Protein AF-A0A9X8VD36-F1 (afdb_monomer_lite)

Organism: Serratia marcescens (NCBI:txid615)

Structure (mmCIF, N/CA/C/O backbone):
data_AF-A0A9X8VD36-F1
#
_entry.id   AF-A0A9X8VD36-F1
#
loop_
_atom_site.group_PDB
_atom_site.id
_atom_site.type_symbol
_atom_site.label_atom_id
_atom_site.label_alt_id
_atom_site.label_comp_id
_atom_site.label_asym_id
_atom_site.label_entity_id
_atom_site.label_seq_id
_atom_site.pdbx_PDB_ins_code
_atom_site.Cartn_x
_atom_site.Cartn_y
_atom_site.Cartn_z
_atom_site.occupancy
_atom_site.B_iso_or_equiv
_atom_site.auth_seq_id
_atom_site.auth_comp_id
_atom_site.auth_asym_id
_atom_site.auth_atom_id
_atom_site.pdbx_PDB_model_num
ATOM 1 N N . MET A 1 1 ? -9.812 0.470 24.946 1.00 52.62 1 MET A N 1
ATOM 2 C CA . MET A 1 1 ? -10.069 -0.054 23.586 1.00 52.62 1 MET A CA 1
ATOM 3 C C . MET A 1 1 ? -8.731 -0.404 22.965 1.00 52.62 1 MET A C 1
ATOM 5 O O . MET A 1 1 ? -7.840 0.429 23.029 1.00 52.62 1 MET A O 1
ATOM 9 N N . SER A 1 2 ? -8.555 -1.622 22.447 1.00 76.00 2 SER A N 1
ATOM 10 C CA . SER A 1 2 ? -7.321 -1.979 21.734 1.00 76.00 2 SER A CA 1
ATOM 11 C C . SER A 1 2 ? -7.282 -1.211 20.414 1.00 76.00 2 SER A C 1
ATOM 13 O O . SER A 1 2 ? -8.245 -1.252 19.644 1.00 76.00 2 SER A O 1
ATOM 15 N N . THR A 1 3 ? -6.211 -0.455 20.191 1.00 87.44 3 THR A N 1
ATOM 16 C CA . THR A 1 3 ? -5.954 0.207 18.914 1.00 87.44 3 THR A CA 1
ATOM 17 C C . THR A 1 3 ? -5.723 -0.862 17.853 1.00 87.44 3 THR A C 1
ATOM 19 O O . THR A 1 3 ? -4.961 -1.807 18.057 1.00 87.44 3 THR A O 1
ATOM 22 N N . LYS A 1 4 ? -6.417 -0.749 16.717 1.00 92.00 4 LYS A N 1
ATOM 23 C CA . LYS A 1 4 ? -6.181 -1.670 15.603 1.00 92.00 4 LYS A CA 1
ATOM 24 C C . LYS A 1 4 ? -4.782 -1.442 15.025 1.00 92.00 4 LYS A C 1
ATOM 26 O O . LYS A 1 4 ? -4.344 -0.293 14.986 1.00 92.00 4 LYS A O 1
ATOM 31 N N . PRO A 1 5 ? -4.099 -2.504 14.568 1.00 93.81 5 PRO A N 1
ATOM 32 C CA . PRO A 1 5 ? -2.778 -2.367 13.976 1.00 93.81 5 PRO A CA 1
ATOM 33 C C . PRO A 1 5 ? -2.844 -1.623 12.641 1.00 93.81 5 PRO A C 1
ATOM 35 O O . PRO A 1 5 ? -3.845 -1.700 11.921 1.00 93.81 5 PRO A O 1
ATOM 38 N N . THR A 1 6 ? -1.736 -0.974 12.296 1.00 94.62 6 THR A N 1
ATOM 39 C CA . THR A 1 6 ? -1.467 -0.515 10.934 1.00 94.62 6 THR A CA 1
ATOM 40 C C . THR A 1 6 ? -1.260 -1.720 10.021 1.00 94.62 6 THR A C 1
ATOM 42 O O . THR A 1 6 ? -0.540 -2.657 10.368 1.00 94.62 6 THR A O 1
ATOM 45 N N . ILE A 1 7 ? -1.889 -1.704 8.848 1.00 96.62 7 ILE A N 1
ATOM 46 C CA . ILE A 1 7 ? -1.756 -2.745 7.829 1.00 96.62 7 ILE A CA 1
ATOM 47 C C . ILE A 1 7 ? -0.967 -2.176 6.654 1.00 96.62 7 ILE A C 1
ATOM 49 O O . ILE A 1 7 ? -1.395 -1.208 6.028 1.00 96.62 7 ILE A O 1
ATOM 53 N N . VAL A 1 8 ? 0.155 -2.812 6.326 1.00 97.00 8 VAL A N 1
ATOM 54 C CA . VAL A 1 8 ? 0.982 -2.475 5.161 1.00 97.00 8 VAL A CA 1
ATOM 55 C C . VAL A 1 8 ? 0.855 -3.598 4.134 1.00 97.00 8 VAL A C 1
ATOM 57 O O . VAL A 1 8 ? 1.190 -4.747 4.414 1.00 97.00 8 VAL A O 1
ATOM 60 N N . LEU A 1 9 ? 0.335 -3.270 2.953 1.00 97.56 9 LEU A N 1
ATOM 61 C CA . LEU A 1 9 ? 0.090 -4.201 1.854 1.00 97.56 9 LEU A CA 1
ATOM 62 C C . LEU A 1 9 ? 1.186 -4.038 0.798 1.00 97.56 9 LEU A C 1
ATOM 64 O O . LEU A 1 9 ? 1.260 -3.008 0.125 1.00 97.56 9 LEU A O 1
ATOM 68 N N . VAL A 1 10 ? 2.027 -5.061 0.653 1.00 96.50 10 VAL A N 1
ATOM 69 C CA . VAL A 1 10 ? 3.134 -5.110 -0.314 1.00 96.50 10 VAL A CA 1
ATOM 70 C C . VAL A 1 10 ? 2.763 -6.085 -1.425 1.00 96.50 10 VAL A C 1
ATOM 72 O O . VAL A 1 10 ? 2.364 -7.216 -1.151 1.00 96.50 10 VAL A O 1
ATOM 75 N N . HIS A 1 11 ? 2.825 -5.641 -2.679 1.00 95.38 11 HIS A N 1
ATOM 76 C CA . HIS A 1 11 ? 2.449 -6.471 -3.824 1.00 95.38 11 HIS A CA 1
ATOM 77 C C . HIS A 1 11 ? 3.553 -7.471 -4.212 1.00 95.38 11 HIS A C 1
ATOM 79 O O . HIS A 1 11 ? 4.719 -7.313 -3.858 1.00 95.38 11 HIS A O 1
ATOM 85 N N . GLY A 1 12 ? 3.169 -8.506 -4.964 1.00 90.62 12 GLY A N 1
ATOM 86 C CA . GLY A 1 12 ? 4.099 -9.449 -5.590 1.00 90.62 12 GLY A CA 1
ATOM 87 C C . GLY A 1 12 ? 4.584 -8.991 -6.971 1.00 90.62 12 GLY A C 1
ATOM 88 O O . GLY A 1 12 ? 4.313 -7.871 -7.411 1.00 90.62 12 GLY A O 1
ATOM 89 N N . PHE A 1 13 ? 5.282 -9.881 -7.677 1.00 87.12 13 PHE A N 1
ATOM 90 C CA . PHE A 1 13 ? 5.775 -9.628 -9.034 1.00 87.12 13 PHE A CA 1
ATOM 91 C C . PHE A 1 13 ? 4.619 -9.354 -10.017 1.00 87.12 13 PHE A C 1
ATOM 93 O O . PHE A 1 13 ? 3.555 -9.960 -9.898 1.00 87.12 13 PHE A O 1
ATOM 100 N N . TRP A 1 14 ? 4.834 -8.437 -10.973 1.00 87.06 14 TRP A N 1
ATOM 101 C CA . TRP A 1 14 ? 3.842 -7.981 -11.972 1.00 87.06 14 TRP A CA 1
ATOM 102 C C . TRP A 1 14 ? 2.600 -7.301 -11.375 1.00 87.06 14 TRP A C 1
ATOM 104 O O . TRP A 1 14 ? 1.551 -7.226 -12.014 1.00 87.06 14 TRP A O 1
ATOM 114 N N . GLY A 1 15 ? 2.708 -6.804 -10.144 1.00 91.50 15 GLY A N 1
ATOM 115 C CA . GLY A 1 15 ? 1.669 -6.009 -9.506 1.00 91.50 15 GLY A CA 1
ATOM 116 C C . GLY A 1 15 ? 2.107 -4.590 -9.187 1.00 91.50 15 GLY A C 1
ATOM 117 O O . GLY A 1 15 ? 3.257 -4.220 -9.396 1.00 91.50 15 GLY A O 1
ATOM 118 N N . GLY A 1 16 ? 1.1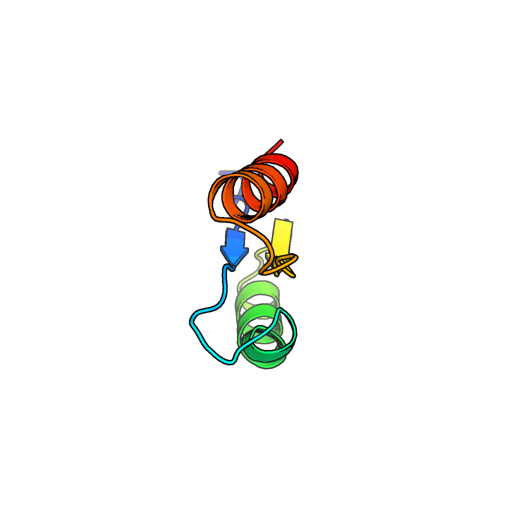52 -3.838 -8.651 1.00 95.06 16 GLY A N 1
ATOM 119 C CA . GLY A 1 16 ? 1.349 -2.532 -8.030 1.00 95.06 16 GLY A CA 1
ATOM 120 C C . GLY A 1 16 ? 0.351 -2.349 -6.887 1.00 95.06 16 GLY A C 1
ATOM 121 O O . GLY A 1 16 ? -0.465 -3.239 -6.602 1.00 95.06 16 GLY A O 1
ATOM 122 N N . ALA A 1 17 ? 0.358 -1.184 -6.246 1.00 96.56 17 ALA A N 1
ATOM 123 C CA . ALA A 1 17 ? -0.487 -0.897 -5.084 1.00 96.56 17 ALA A CA 1
ATOM 124 C C . ALA A 1 17 ? -1.992 -1.075 -5.375 1.00 96.56 17 ALA A C 1
ATOM 126 O O . ALA A 1 17 ? -2.758 -1.510 -4.512 1.00 96.56 17 ALA A O 1
ATOM 127 N N . ALA A 1 18 ? -2.419 -0.799 -6.612 1.00 96.81 18 ALA A N 1
ATOM 128 C CA . ALA A 1 18 ? -3.818 -0.867 -7.038 1.00 96.81 18 ALA A CA 1
ATOM 129 C C . ALA A 1 18 ? -4.448 -2.272 -6.930 1.00 96.81 18 ALA A C 1
ATOM 131 O O . ALA A 1 18 ? -5.673 -2.389 -6.791 1.00 96.81 18 ALA A O 1
ATOM 132 N N . HIS A 1 19 ? -3.639 -3.339 -6.929 1.00 96.75 19 HIS A N 1
ATOM 133 C CA . HIS A 1 19 ? -4.120 -4.718 -6.750 1.00 96.75 19 HIS A CA 1
ATOM 134 C C . HIS A 1 19 ? -4.848 -4.914 -5.414 1.00 96.75 19 HIS A C 1
ATOM 136 O O . HIS A 1 19 ? -5.727 -5.767 -5.294 1.00 96.75 19 HIS A O 1
ATOM 142 N N . TRP A 1 20 ? -4.537 -4.077 -4.425 1.00 97.88 20 TRP A N 1
ATOM 143 C CA . TRP A 1 20 ? -5.128 -4.140 -3.098 1.00 97.88 20 TRP A CA 1
ATOM 144 C C . TRP A 1 20 ? -6.447 -3.377 -2.954 1.00 97.88 20 TRP A C 1
ATOM 146 O O . TRP A 1 20 ? -7.049 -3.432 -1.887 1.00 97.88 20 TRP A O 1
ATOM 156 N N . SER A 1 21 ? -6.946 -2.707 -3.997 1.00 97.56 21 SER A N 1
ATOM 157 C CA . SER A 1 21 ? -8.155 -1.861 -3.935 1.00 97.56 21 SER A CA 1
ATOM 158 C C . SER A 1 21 ? -9.354 -2.531 -3.244 1.00 97.56 21 SER A C 1
ATOM 160 O O . SER A 1 21 ? -9.921 -1.976 -2.303 1.00 97.56 21 SER A O 1
ATOM 162 N N . LYS A 1 22 ? -9.705 -3.763 -3.635 1.00 98.31 22 LYS A N 1
ATOM 163 C CA . LYS A 1 22 ? -10.810 -4.520 -3.012 1.00 98.31 22 LYS A CA 1
ATOM 164 C C . LYS A 1 22 ? -10.500 -4.970 -1.579 1.00 98.31 22 LYS A C 1
ATOM 166 O O . LYS A 1 22 ? -11.402 -5.017 -0.746 1.00 98.31 22 LYS A O 1
ATOM 171 N N . VAL A 1 23 ? -9.237 -5.274 -1.280 1.00 98.25 23 VAL A N 1
ATOM 172 C CA . VAL A 1 23 ? -8.791 -5.663 0.068 1.00 98.25 23 VAL A CA 1
ATOM 173 C C . VAL A 1 23 ? -8.880 -4.477 1.026 1.00 98.25 23 VAL A C 1
ATOM 175 O O . VAL A 1 23 ? -9.383 -4.629 2.136 1.00 98.25 23 VAL A O 1
ATOM 178 N N . ILE A 1 24 ? -8.473 -3.285 0.584 1.00 98.19 24 ILE A N 1
ATOM 179 C CA . ILE A 1 24 ? -8.567 -2.042 1.362 1.00 98.19 24 ILE A CA 1
ATOM 180 C C . ILE A 1 24 ? -10.025 -1.744 1.726 1.00 98.19 24 ILE A C 1
ATOM 182 O O . ILE A 1 24 ? -10.306 -1.439 2.883 1.00 98.19 24 ILE A O 1
ATOM 186 N N . ILE A 1 25 ? -10.959 -1.890 0.777 1.00 98.38 25 ILE A N 1
ATOM 187 C CA . ILE A 1 25 ? -12.397 -1.696 1.031 1.00 98.38 25 ILE A CA 1
ATOM 188 C C . ILE A 1 25 ? -12.889 -2.645 2.133 1.00 98.38 25 ILE A C 1
ATOM 190 O O . ILE A 1 25 ? -13.555 -2.212 3.073 1.00 98.38 25 ILE A O 1
ATOM 194 N N . GLU A 1 26 ? -12.538 -3.929 2.060 1.00 98.56 26 GLU A N 1
ATOM 195 C CA . GLU A 1 26 ? -12.976 -4.911 3.056 1.00 98.56 26 GLU A CA 1
ATOM 196 C C . GLU A 1 26 ? -12.335 -4.678 4.434 1.00 98.56 26 GLU A C 1
ATOM 198 O O . GLU A 1 26 ? -13.010 -4.789 5.459 1.00 98.56 26 GLU A O 1
ATOM 203 N N . LEU A 1 27 ? -11.053 -4.308 4.489 1.00 98.19 27 LEU A N 1
ATOM 204 C CA . LEU A 1 27 ? -10.380 -3.946 5.740 1.00 98.19 27 LEU A CA 1
ATOM 205 C C . LEU A 1 27 ? -10.998 -2.688 6.367 1.00 98.19 27 LEU A C 1
ATOM 207 O O . LEU A 1 27 ? -11.260 -2.664 7.572 1.00 98.19 27 LEU A O 1
ATOM 211 N N . SER A 1 28 ? -11.317 -1.682 5.554 1.00 97.50 28 SER A N 1
ATOM 212 C CA . SER A 1 28 ? -12.021 -0.481 6.007 1.00 97.50 28 SER A CA 1
ATOM 213 C C . SER A 1 28 ? -13.401 -0.822 6.579 1.00 97.50 28 SER A C 1
ATOM 215 O O . SER A 1 28 ? -13.727 -0.403 7.689 1.00 97.50 28 SER A O 1
ATOM 217 N N . ARG A 1 29 ? -14.172 -1.692 5.908 1.00 98.06 29 ARG A N 1
ATOM 218 C CA . ARG A 1 29 ? -15.477 -2.182 6.395 1.00 98.06 29 ARG A CA 1
ATOM 219 C C . ARG A 1 29 ? -15.369 -2.946 7.716 1.00 98.06 29 ARG A C 1
ATOM 221 O O . ARG A 1 29 ? -16.278 -2.900 8.541 1.00 98.06 29 ARG A O 1
ATOM 228 N N . ARG A 1 30 ? -14.246 -3.629 7.946 1.00 96.94 30 ARG A N 1
ATOM 229 C CA . ARG A 1 30 ? -13.926 -4.280 9.227 1.00 96.94 30 ARG A CA 1
ATOM 230 C C . ARG A 1 30 ? -13.456 -3.294 10.293 1.00 96.94 30 ARG A C 1
ATOM 232 O O . ARG A 1 30 ? -13.189 -3.721 11.412 1.00 96.94 30 ARG A O 1
ATOM 239 N N . GLY A 1 31 ? -13.339 -2.004 9.991 1.00 96.56 31 GLY A N 1
ATOM 240 C CA . GLY A 1 31 ? -12.968 -0.941 10.922 1.00 96.56 31 GLY A CA 1
ATOM 241 C C . GLY A 1 31 ? -11.463 -0.726 11.082 1.00 96.56 31 GLY A C 1
ATOM 242 O O . GLY A 1 31 ? -11.057 -0.151 12.087 1.00 96.56 31 GLY A O 1
ATOM 243 N N . TYR A 1 32 ? -10.630 -1.229 10.164 1.00 97.00 32 TYR A N 1
ATOM 244 C CA . TYR A 1 32 ? -9.213 -0.852 10.104 1.00 97.00 32 TYR A CA 1
ATOM 245 C C . TYR A 1 32 ? -9.081 0.505 9.406 1.00 97.00 32 TYR A C 1
ATOM 247 O O . TYR A 1 32 ? -9.636 0.702 8.329 1.00 97.00 32 TYR A O 1
ATOM 255 N N . THR A 1 33 ? -8.363 1.440 10.025 1.00 94.56 33 THR A N 1
ATOM 256 C CA . THR A 1 33 ? -8.249 2.828 9.543 1.00 94.56 33 THR A CA 1
ATOM 257 C C . THR A 1 33 ? -6.847 3.182 9.054 1.00 94.56 33 THR A C 1
ATOM 259 O O . THR A 1 33 ? -6.715 3.965 8.120 1.00 94.56 33 THR A O 1
ATOM 262 N N . ALA A 1 34 ? -5.804 2.583 9.632 1.00 95.31 34 ALA A N 1
ATOM 263 C CA . ALA A 1 34 ? -4.417 2.756 9.209 1.00 95.31 34 ALA A CA 1
ATOM 264 C C . ALA A 1 34 ? -4.037 1.662 8.197 1.00 95.31 34 ALA A C 1
ATOM 266 O O . ALA A 1 34 ? -3.588 0.580 8.575 1.00 95.31 34 ALA A O 1
ATOM 267 N N . ILE A 1 35 ? -4.289 1.911 6.909 1.00 96.69 35 ILE A N 1
ATOM 268 C CA . ILE A 1 35 ? -4.015 0.964 5.819 1.00 96.69 35 ILE A CA 1
ATOM 269 C C . ILE A 1 35 ? -3.156 1.665 4.764 1.00 96.69 35 ILE A C 1
ATOM 271 O O . ILE A 1 35 ? -3.552 2.701 4.234 1.00 96.69 35 ILE A O 1
ATOM 275 N N . HIS A 1 36 ? -2.017 1.070 4.415 1.00 97.06 36 HIS A N 1
ATOM 276 C CA . HIS A 1 36 ? -1.108 1.572 3.387 1.00 97.06 36 HIS A CA 1
ATOM 277 C C . HIS A 1 36 ? -0.901 0.505 2.315 1.00 97.06 36 HIS A C 1
ATOM 279 O O . HIS A 1 36 ? -0.503 -0.616 2.623 1.00 97.06 36 HIS A O 1
ATOM 285 N N . ALA A 1 37 ? -1.148 0.848 1.052 1.00 97.50 37 ALA A N 1
ATOM 286 C CA . ALA A 1 37 ? -0.730 0.033 -0.084 1.00 97.50 37 ALA A CA 1
ATOM 287 C C . ALA A 1 37 ? 0.567 0.608 -0.648 1.00 97.50 37 ALA A C 1
ATOM 289 O O . ALA A 1 37 ? 0.620 1.777 -1.033 1.00 97.50 37 ALA A O 1
ATOM 290 N N . VAL A 1 38 ? 1.621 -0.202 -0.648 1.00 96.50 38 VAL A N 1
ATOM 291 C CA . VAL A 1 38 ? 2.956 0.239 -1.045 1.00 96.50 38 VAL A CA 1
ATOM 292 C C . VAL A 1 38 ? 3.092 0.105 -2.552 1.00 96.50 38 VAL A C 1
ATOM 294 O O . VAL A 1 38 ? 2.977 -0.994 -3.082 1.00 96.50 38 VAL A O 1
ATOM 297 N N . GLU A 1 39 ? 3.356 1.220 -3.227 1.00 96.38 39 GLU A N 1
ATOM 298 C CA . GLU A 1 39 ? 3.884 1.211 -4.593 1.00 96.38 39 GLU A CA 1
ATOM 299 C C . GLU A 1 39 ? 5.411 1.240 -4.507 1.00 96.38 39 GLU A C 1
ATOM 301 O O . GLU A 1 39 ? 5.975 2.182 -3.928 1.00 96.38 39 GLU A O 1
ATOM 306 N N . MET A 1 40 ? 6.054 0.181 -5.001 1.00 94.19 40 MET A N 1
ATOM 307 C CA . MET A 1 40 ? 7.506 0.002 -4.950 1.00 94.19 40 MET A CA 1
ATOM 308 C C . MET A 1 40 ? 8.160 0.521 -6.240 1.00 94.19 40 MET A C 1
ATOM 310 O O . MET A 1 40 ? 7.553 0.432 -7.305 1.00 94.19 40 MET A O 1
ATOM 314 N N . PRO A 1 41 ? 9.379 1.084 -6.176 1.00 93.75 41 PRO A N 1
ATOM 315 C CA . PRO A 1 41 ? 10.079 1.576 -7.362 1.00 93.75 41 PRO A CA 1
ATOM 316 C C . PRO A 1 41 ? 10.555 0.459 -8.306 1.00 93.75 41 PRO A C 1
ATOM 318 O O . PRO A 1 41 ? 10.711 0.721 -9.496 1.00 93.75 41 PRO A O 1
ATOM 321 N N . LEU A 1 42 ? 10.757 -0.772 -7.812 1.00 93.19 42 LEU A N 1
ATOM 322 C CA . LEU A 1 42 ? 11.173 -1.952 -8.594 1.00 93.19 42 LEU A CA 1
ATOM 323 C C . LEU A 1 42 ? 12.528 -1.793 -9.301 1.00 93.19 42 LEU A C 1
ATOM 325 O O . LEU A 1 42 ? 12.816 -2.441 -10.307 1.00 93.19 42 LEU A O 1
ATOM 329 N N . THR A 1 43 ? 13.368 -0.922 -8.759 1.00 93.25 43 THR A N 1
ATOM 330 C CA . THR A 1 43 ? 14.710 -0.574 -9.240 1.00 93.25 43 THR A CA 1
ATOM 331 C C . THR A 1 43 ? 15.796 -1.385 -8.532 1.00 93.25 43 THR A C 1
ATOM 333 O O . THR A 1 43 ? 16.780 -1.776 -9.157 1.00 93.25 43 THR A O 1
ATOM 336 N N . SER A 1 44 ? 15.633 -1.665 -7.232 1.00 95.69 44 SER A N 1
ATOM 337 C CA . SER A 1 44 ? 16.498 -2.558 -6.452 1.00 95.69 44 SER A CA 1
ATOM 338 C C . SER A 1 44 ? 15.821 -3.029 -5.160 1.00 95.69 44 SER A C 1
ATOM 340 O O . SER A 1 44 ? 14.987 -2.327 -4.590 1.00 95.69 44 SER A O 1
ATOM 342 N N . LEU A 1 45 ? 16.264 -4.174 -4.621 1.00 95.06 45 LEU A N 1
ATOM 343 C CA . LEU A 1 45 ? 15.774 -4.687 -3.333 1.00 95.06 45 LEU A CA 1
ATOM 344 C C . LEU A 1 45 ? 15.979 -3.686 -2.184 1.00 95.06 45 LEU A C 1
ATOM 346 O O . LEU A 1 45 ? 15.137 -3.582 -1.293 1.00 95.06 45 LEU A O 1
ATOM 350 N N . 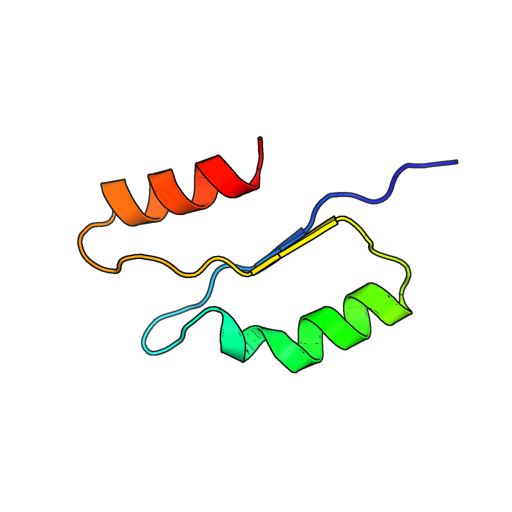ALA A 1 46 ? 17.100 -2.959 -2.185 1.00 97.50 46 ALA A N 1
ATOM 351 C CA . ALA A 1 46 ? 17.395 -1.974 -1.150 1.00 97.50 46 ALA A CA 1
ATOM 352 C C . ALA A 1 46 ? 16.395 -0.807 -1.181 1.00 97.50 46 ALA A C 1
ATOM 354 O O . ALA A 1 46 ? 15.898 -0.404 -0.128 1.00 97.50 46 ALA A O 1
ATOM 355 N N . GLU A 1 47 ? 16.064 -0.309 -2.376 1.00 96.44 47 GLU A N 1
ATOM 356 C CA . GLU A 1 47 ? 15.086 0.767 -2.568 1.00 96.44 47 GLU A CA 1
ATOM 357 C C . GLU A 1 47 ? 13.655 0.309 -2.256 1.00 96.44 47 GLU A C 1
ATOM 359 O O . GLU A 1 47 ? 12.923 1.028 -1.573 1.00 96.44 47 GLU A O 1
ATOM 364 N N . ASP A 1 48 ? 13.274 -0.906 -2.657 1.00 95.12 48 ASP A N 1
ATOM 365 C CA . ASP A 1 48 ? 11.957 -1.490 -2.364 1.00 95.12 48 ASP A CA 1
ATOM 366 C C . ASP A 1 48 ? 11.753 -1.713 -0.853 1.00 95.12 48 ASP A C 1
ATOM 368 O O . 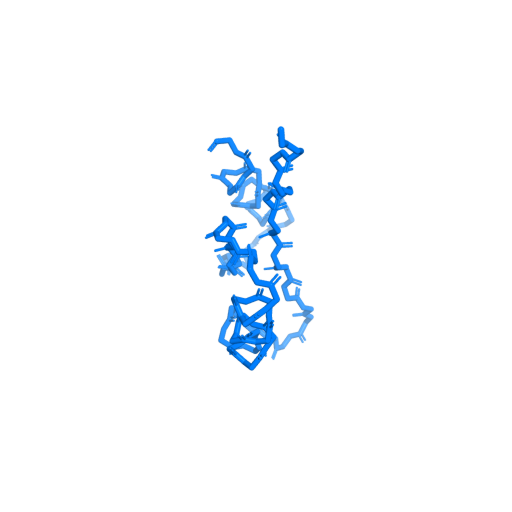ASP A 1 48 ? 10.709 -1.368 -0.278 1.00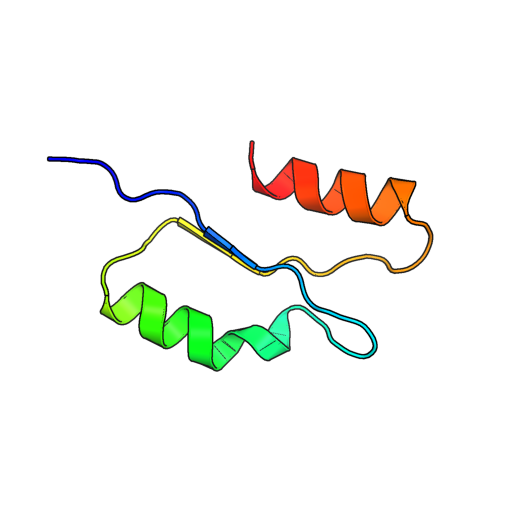 95.12 48 ASP A O 1
ATOM 372 N N . ALA A 1 49 ? 12.782 -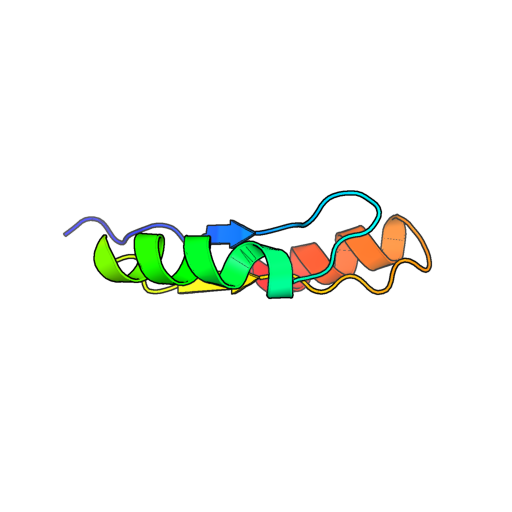2.227 -0.169 1.00 95.19 49 ALA A N 1
ATOM 373 C CA . ALA A 1 49 ? 12.767 -2.400 1.280 1.00 95.19 49 ALA A CA 1
ATOM 374 C C . ALA A 1 49 ? 12.693 -1.050 2.010 1.00 95.19 49 ALA A C 1
ATOM 376 O O . ALA A 1 49 ? 11.969 -0.916 2.999 1.00 95.19 49 ALA A O 1
ATOM 377 N N . GLU A 1 50 ? 13.409 -0.036 1.520 1.00 96.12 50 GLU A N 1
ATOM 378 C CA . GLU A 1 50 ? 13.384 1.306 2.100 1.00 96.12 50 GLU A CA 1
ATOM 379 C C . GLU A 1 50 ? 12.036 1.999 1.905 1.00 96.12 50 GLU A C 1
ATOM 381 O O . GLU A 1 50 ? 11.490 2.590 2.841 1.00 96.12 50 GLU A O 1
ATOM 386 N N . ARG A 1 51 ? 11.444 1.873 0.715 1.00 95.81 51 ARG A N 1
ATOM 387 C CA . ARG A 1 51 ? 10.095 2.369 0.438 1.00 95.81 51 ARG A CA 1
ATOM 388 C C . ARG A 1 51 ? 9.068 1.753 1.385 1.00 95.81 51 ARG A C 1
ATOM 390 O O . ARG A 1 51 ? 8.215 2.476 1.891 1.00 95.81 51 ARG A O 1
ATOM 397 N N . THR A 1 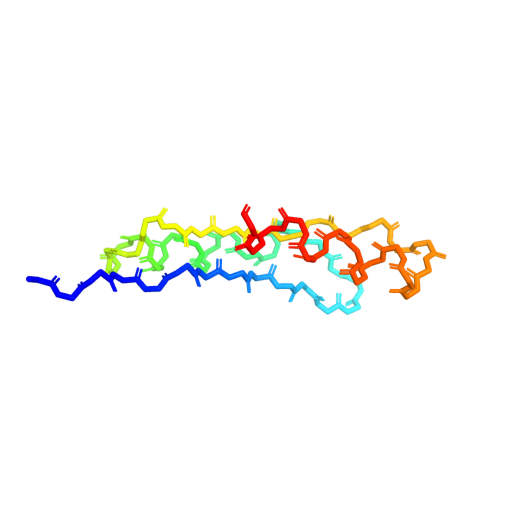52 ? 9.176 0.452 1.650 1.00 94.31 52 THR A N 1
ATOM 398 C CA . THR A 1 52 ? 8.284 -0.260 2.575 1.00 94.31 52 THR A CA 1
ATOM 399 C C . THR A 1 52 ? 8.478 0.204 4.020 1.00 94.31 52 THR A C 1
ATOM 401 O O . THR A 1 52 ? 7.493 0.467 4.708 1.00 94.31 52 THR A O 1
ATOM 404 N N . ARG A 1 53 ? 9.726 0.384 4.483 1.00 94.50 53 ARG A N 1
ATOM 405 C CA . ARG A 1 53 ? 10.020 0.889 5.840 1.00 94.50 53 ARG A CA 1
ATOM 406 C C . ARG A 1 53 ? 9.379 2.248 6.118 1.00 94.50 53 ARG A C 1
ATOM 408 O O . ARG A 1 53 ? 8.826 2.444 7.195 1.00 94.50 53 ARG A O 1
ATOM 415 N N . LYS A 1 54 ? 9.370 3.148 5.132 1.00 93.94 54 LYS A N 1
ATOM 416 C CA . LYS A 1 54 ? 8.738 4.477 5.238 1.00 93.94 54 LYS A CA 1
ATOM 417 C C . LYS A 1 54 ? 7.217 4.449 5.428 1.00 93.94 54 LYS A C 1
ATOM 419 O O . LYS A 1 54 ? 6.645 5.489 5.713 1.00 93.94 54 LYS A O 1
ATOM 424 N N . MET A 1 55 ? 6.564 3.299 5.249 1.00 91.50 55 MET A N 1
ATOM 425 C CA . MET A 1 55 ? 5.114 3.137 5.435 1.00 91.50 55 MET A CA 1
ATOM 426 C C . MET A 1 55 ? 4.748 2.592 6.825 1.00 91.50 55 MET A C 1
ATOM 428 O O . MET A 1 55 ? 3.567 2.461 7.136 1.00 91.50 55 MET A O 1
ATOM 432 N N . VAL A 1 56 ? 5.748 2.222 7.634 1.00 84.12 56 VAL A N 1
ATOM 433 C CA . VAL A 1 56 ? 5.575 1.673 8.991 1.00 84.12 56 VAL A CA 1
ATOM 434 C C . VAL A 1 56 ? 5.749 2.753 10.070 1.00 84.12 56 VAL A C 1
ATOM 436 O O . VAL A 1 56 ? 5.240 2.577 11.176 1.00 84.12 56 VAL A O 1
ATOM 439 N N . ALA A 1 57 ? 6.468 3.835 9.753 1.00 63.25 57 ALA A N 1
ATOM 440 C CA . ALA A 1 57 ? 6.888 4.889 10.680 1.00 63.25 57 ALA A CA 1
ATOM 441 C C . ALA A 1 57 ? 5.964 6.113 10.660 1.00 63.25 57 ALA A C 1
ATOM 443 O O . ALA A 1 57 ? 5.576 6.537 9.548 1.00 63.25 57 ALA A O 1
#

Foldseek 3Di:
DDDDDAAEAEDDPPDALVVCVVVVVVCVVVVDDRYHRQGFPPPDPVRRVVSSVVSRD

InterPro domains:
  IPR029058 Alpha/Beta hydrolase fold [G3DSA:3.40.50.1820] (1-55)
  IPR029058 Alpha/Beta hydrolase fold [SSF53474] (2-51)
  IPR052897 Secondary metabolite biosynthesis hydrolase [PTHR37017] (1-57)

Radius of gyration: 12.42 Å; chains: 1; bounding box: 33×14×36 Å

Secondary structure (DSSP, 8-state):
-PPPPPEEEE--TT--GGGGHHHHHHHHHTT---EEEEPP--S-HHHHHHHHHTTT-

pLDDT: mean 93.5, std 7.9, range [52.62, 98.56]

Sequence (57 aa):
MSTKPTIVLVHGFWGGAAHWSKVIIELSRRGYTAIHAVEMPLTSLAEDAERTRKMVA